Protein AF-A0A8X6LLR8-F1 (afdb_monomer_lite)

Structure (mmCIF, N/CA/C/O backbone):
data_AF-A0A8X6LLR8-F1
#
_entry.id   AF-A0A8X6LLR8-F1
#
loop_
_atom_site.group_PDB
_atom_site.id
_atom_site.type_symbol
_atom_site.label_atom_id
_atom_site.label_alt_id
_atom_site.label_comp_id
_atom_site.label_asym_id
_atom_site.label_entity_id
_atom_site.label_seq_id
_atom_site.pdbx_PDB_ins_code
_atom_site.Cartn_x
_atom_site.Cartn_y
_atom_site.Cartn_z
_atom_site.occupancy
_atom_site.B_iso_or_equiv
_atom_site.auth_seq_id
_atom_site.auth_comp_id
_atom_site.auth_asym_id
_atom_site.auth_atom_id
_atom_site.pdbx_PDB_model_num
ATOM 1 N N . MET A 1 1 ? 10.282 6.440 -17.861 1.00 87.25 1 MET A N 1
ATOM 2 C CA . MET A 1 1 ? 9.599 5.627 -16.831 1.00 87.25 1 MET A CA 1
ATOM 3 C C . MET A 1 1 ? 10.455 4.409 -16.537 1.00 87.25 1 MET A C 1
ATOM 5 O O . MET A 1 1 ? 10.925 3.785 -17.481 1.00 87.25 1 MET A O 1
ATOM 9 N N . ASP A 1 2 ? 10.723 4.128 -15.268 1.00 90.69 2 ASP A N 1
ATOM 10 C CA . ASP A 1 2 ? 11.492 2.970 -14.815 1.00 90.69 2 ASP A CA 1
ATOM 11 C C . ASP A 1 2 ? 10.568 1.746 -14.712 1.00 90.69 2 ASP A C 1
ATOM 13 O O . ASP A 1 2 ? 9.712 1.670 -13.826 1.00 90.69 2 ASP A O 1
ATOM 17 N N . LEU A 1 3 ? 10.737 0.823 -15.663 1.00 90.56 3 LEU A N 1
ATOM 18 C CA . LEU A 1 3 ? 10.016 -0.448 -15.789 1.00 90.56 3 LEU A CA 1
ATOM 19 C C . LEU A 1 3 ? 10.911 -1.637 -15.399 1.00 90.56 3 LEU A C 1
ATOM 21 O O . LEU A 1 3 ? 10.586 -2.791 -15.667 1.00 90.56 3 LEU A O 1
ATOM 25 N N . SER A 1 4 ? 12.045 -1.379 -14.746 1.00 89.94 4 SER A N 1
ATOM 26 C CA . SER A 1 4 ? 13.021 -2.420 -14.410 1.00 89.94 4 SER A CA 1
ATOM 27 C C . SER A 1 4 ? 12.564 -3.380 -13.304 1.00 89.94 4 SER A C 1
ATOM 29 O O . SER A 1 4 ? 13.248 -4.363 -13.035 1.00 89.94 4 SER A O 1
ATOM 31 N N . ASN A 1 5 ? 11.416 -3.108 -12.673 1.00 88.75 5 ASN A N 1
ATOM 32 C CA . ASN A 1 5 ? 10.768 -3.973 -11.682 1.00 88.75 5 ASN A CA 1
ATOM 33 C C . ASN A 1 5 ? 9.957 -5.128 -12.306 1.00 88.75 5 ASN A C 1
ATOM 35 O O . ASN A 1 5 ? 9.508 -6.015 -11.573 1.00 88.75 5 ASN A O 1
ATOM 39 N N . PHE A 1 6 ? 9.708 -5.107 -13.618 1.00 88.81 6 PHE A N 1
ATOM 40 C CA . PHE A 1 6 ? 9.056 -6.225 -14.298 1.00 88.81 6 PHE A CA 1
ATOM 41 C C . PHE A 1 6 ? 10.008 -7.430 -14.418 1.00 88.81 6 PHE A C 1
ATOM 43 O O . PHE A 1 6 ? 11.227 -7.250 -14.407 1.00 88.81 6 PHE A O 1
ATOM 50 N N . PRO A 1 7 ? 9.482 -8.663 -14.535 1.00 88.44 7 PRO A N 1
ATOM 51 C CA . PRO A 1 7 ? 10.289 -9.821 -14.908 1.00 88.44 7 PRO A CA 1
ATOM 52 C C . PRO A 1 7 ? 10.966 -9.580 -16.259 1.00 88.44 7 PRO A C 1
ATOM 54 O O . PRO A 1 7 ? 10.356 -8.992 -17.145 1.00 88.44 7 PRO A O 1
ATOM 57 N N . THR A 1 8 ? 12.194 -10.064 -16.445 1.00 88.25 8 THR A N 1
ATOM 58 C CA . THR A 1 8 ? 12.963 -9.866 -17.691 1.00 88.25 8 THR A CA 1
ATOM 59 C C . THR A 1 8 ? 12.299 -10.464 -18.931 1.00 88.25 8 THR A C 1
ATOM 61 O O . THR A 1 8 ? 12.619 -10.058 -20.040 1.00 88.25 8 THR A O 1
ATOM 64 N N . ASP A 1 9 ? 11.397 -11.424 -18.730 1.00 91.19 9 ASP A N 1
ATOM 65 C CA . ASP A 1 9 ? 10.612 -12.097 -19.772 1.00 91.19 9 ASP A CA 1
ATOM 66 C C . ASP A 1 9 ? 9.335 -11.322 -20.164 1.00 91.19 9 ASP A C 1
ATOM 68 O O . ASP A 1 9 ? 8.631 -11.674 -21.102 1.00 91.19 9 ASP A O 1
ATOM 72 N N . HIS A 1 10 ? 8.997 -10.253 -19.439 1.00 89.31 10 HIS A N 1
ATOM 73 C CA . HIS A 1 10 ? 7.784 -9.481 -19.689 1.00 89.31 10 HIS A CA 1
ATOM 74 C C . HIS A 1 10 ? 8.011 -8.444 -20.799 1.00 89.31 10 HIS A C 1
ATOM 76 O O . HIS A 1 10 ? 8.991 -7.707 -20.761 1.00 89.31 10 HIS A O 1
ATOM 82 N N . GLU A 1 11 ? 7.063 -8.291 -21.728 1.00 91.06 11 GLU A N 1
ATOM 83 C CA . GLU A 1 11 ? 7.163 -7.363 -22.874 1.00 91.06 11 GLU A CA 1
ATOM 84 C C . GLU A 1 11 ? 7.465 -5.909 -22.469 1.00 91.06 11 GLU A C 1
ATOM 86 O O . GLU A 1 11 ? 8.178 -5.182 -23.153 1.00 91.06 11 GLU A O 1
ATOM 91 N N . LEU A 1 12 ? 6.923 -5.483 -21.325 1.00 88.75 12 LEU A N 1
ATOM 92 C CA . LEU A 1 12 ? 7.123 -4.135 -20.779 1.00 88.75 12 LEU A CA 1
ATOM 93 C C . LEU A 1 12 ? 8.436 -3.960 -19.998 1.00 88.75 12 LEU A C 1
ATOM 95 O O . LEU A 1 12 ? 8.698 -2.864 -19.499 1.00 88.75 12 LEU A O 1
ATOM 99 N N . PHE A 1 13 ? 9.251 -5.004 -19.837 1.00 91.44 13 PHE A N 1
ATOM 100 C CA . PHE A 1 13 ? 10.524 -4.879 -19.139 1.00 91.44 13 PHE A CA 1
ATOM 101 C C . PHE A 1 13 ? 11.470 -3.962 -19.914 1.00 91.44 13 PHE A C 1
ATOM 103 O O . PHE A 1 13 ? 11.824 -4.206 -21.064 1.00 91.44 13 PHE A O 1
ATOM 110 N N . SER A 1 14 ? 11.922 -2.898 -19.253 1.00 90.56 14 SER A N 1
ATOM 111 C CA . SER A 1 14 ? 12.946 -2.009 -19.791 1.00 90.56 14 SER A CA 1
ATOM 112 C C . SER A 1 14 ? 13.846 -1.502 -18.675 1.00 90.56 14 SER A C 1
ATOM 114 O O . SER A 1 14 ? 13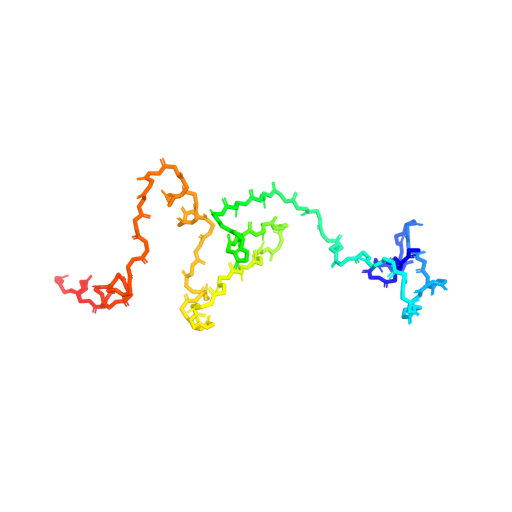.385 -0.952 -17.671 1.00 90.56 14 SER A O 1
ATOM 116 N N . SER A 1 15 ? 15.154 -1.663 -18.866 1.00 91.31 15 SER A N 1
ATOM 117 C CA . SER A 1 15 ? 16.195 -1.175 -17.957 1.00 91.31 15 SER A CA 1
ATOM 118 C C . SER A 1 15 ? 16.674 0.243 -18.287 1.00 91.31 15 SER A C 1
ATOM 120 O O . SER A 1 15 ? 17.465 0.800 -17.530 1.00 91.31 15 SER A O 1
ATOM 122 N N . GLN A 1 16 ? 16.171 0.856 -19.366 1.00 91.19 16 GLN A N 1
ATOM 123 C CA . GLN A 1 16 ? 16.666 2.128 -19.910 1.00 91.19 16 GLN A CA 1
ATOM 124 C C . GLN A 1 16 ? 16.654 3.284 -18.897 1.00 91.19 16 GLN A C 1
ATOM 126 O O . GLN A 1 16 ? 17.552 4.117 -18.902 1.00 91.19 16 GLN A O 1
ATOM 131 N N . ASN A 1 17 ? 15.646 3.337 -18.021 1.00 90.19 17 ASN A N 1
ATOM 132 C CA . ASN A 1 17 ? 15.478 4.408 -17.030 1.00 90.19 17 ASN A CA 1
ATOM 133 C C . ASN A 1 17 ? 15.746 3.949 -15.589 1.00 90.19 17 ASN A C 1
ATOM 135 O O . ASN A 1 17 ? 15.343 4.630 -14.643 1.00 90.19 17 ASN A O 1
ATOM 139 N N . LYS A 1 18 ? 16.377 2.785 -15.401 1.00 91.12 18 LYS A N 1
ATOM 140 C CA . LYS A 1 18 ? 16.615 2.207 -14.076 1.00 91.12 18 LYS A CA 1
ATOM 141 C C . LYS A 1 18 ? 17.466 3.152 -13.226 1.00 91.12 18 LYS A C 1
ATOM 143 O O . LYS A 1 18 ? 18.629 3.388 -13.534 1.00 91.12 18 LYS A O 1
ATOM 148 N N . GLY A 1 19 ? 16.890 3.672 -12.143 1.00 87.06 19 GLY A N 1
ATOM 149 C CA . GLY A 1 19 ? 17.597 4.563 -11.212 1.00 87.06 19 GLY A CA 1
ATOM 150 C C . GLY A 1 19 ? 17.880 5.976 -11.741 1.00 87.06 19 GLY A C 1
ATOM 151 O O . GLY A 1 19 ? 18.652 6.702 -11.118 1.00 87.06 19 GLY A O 1
ATOM 152 N N . VAL A 1 20 ? 17.259 6.388 -12.853 1.00 93.69 20 VAL A N 1
ATOM 153 C CA . VAL A 1 20 ? 17.363 7.766 -13.357 1.00 93.69 20 VAL A CA 1
ATOM 154 C C . VAL A 1 20 ? 16.593 8.709 -12.431 1.00 93.69 20 VAL A C 1
ATOM 156 O O . VAL A 1 20 ? 15.395 8.538 -12.195 1.00 93.69 20 VAL A O 1
ATOM 159 N N . LEU A 1 21 ? 17.279 9.724 -11.905 1.00 93.56 21 LEU A N 1
ATOM 160 C CA . LEU A 1 21 ? 16.672 10.713 -11.018 1.00 93.56 21 LEU A CA 1
ATOM 161 C C . LEU A 1 21 ? 15.563 11.491 -11.744 1.00 93.56 21 LEU A C 1
ATOM 163 O O . LEU A 1 21 ? 15.735 11.930 -12.877 1.00 93.56 21 LEU A O 1
ATOM 167 N N . GLY A 1 22 ? 14.420 11.669 -11.080 1.00 90.62 22 GLY A N 1
ATOM 168 C CA . GLY A 1 22 ? 13.260 12.369 -11.643 1.00 90.62 22 GLY A CA 1
ATOM 169 C C . GLY A 1 22 ? 12.389 11.516 -12.572 1.00 90.62 22 GLY A C 1
ATOM 170 O O . GLY A 1 22 ? 11.296 11.946 -12.935 1.00 90.62 22 GLY A O 1
ATOM 171 N N . ALA A 1 23 ? 12.806 10.293 -12.917 1.00 91.62 23 ALA A N 1
ATOM 172 C CA . ALA A 1 23 ? 11.961 9.365 -13.657 1.00 91.62 23 ALA A CA 1
ATOM 173 C C . ALA A 1 23 ? 10.902 8.724 -12.742 1.00 91.62 23 ALA A C 1
ATOM 175 O O . ALA A 1 23 ? 11.188 8.307 -11.619 1.00 91.62 23 ALA A O 1
ATOM 176 N N . LEU A 1 24 ? 9.668 8.595 -13.244 1.00 91.19 24 LEU A N 1
ATOM 177 C CA . LEU A 1 24 ? 8.617 7.832 -12.565 1.00 91.19 24 LEU A CA 1
ATOM 178 C C . LEU A 1 24 ? 8.974 6.349 -12.549 1.00 91.19 24 LEU A C 1
ATOM 180 O O . LEU A 1 24 ? 9.267 5.787 -13.607 1.00 91.19 24 LEU A O 1
ATOM 184 N N . LYS A 1 25 ? 8.889 5.721 -11.376 1.00 89.56 25 LYS A N 1
ATOM 185 C CA . LYS A 1 25 ? 9.119 4.290 -11.201 1.00 89.56 25 LYS A CA 1
ATOM 186 C C . LYS A 1 25 ? 7.816 3.522 -11.069 1.00 89.56 25 LYS A C 1
ATOM 188 O O . LYS A 1 25 ? 6.926 3.902 -10.307 1.00 89.56 25 LYS A O 1
ATOM 193 N N . TRP A 1 26 ? 7.720 2.421 -11.804 1.00 88.94 26 TRP A N 1
ATOM 194 C CA . TRP A 1 26 ? 6.618 1.485 -11.668 1.00 88.94 26 TRP A CA 1
ATOM 195 C C . TRP A 1 26 ? 6.852 0.572 -10.460 1.00 88.94 26 TRP A C 1
ATOM 197 O O . TRP A 1 26 ? 7.577 -0.419 -10.511 1.00 88.94 26 TRP A O 1
ATOM 207 N N . GLU A 1 27 ? 6.258 0.941 -9.328 1.00 84.50 27 GLU A N 1
ATOM 208 C CA . GLU A 1 27 ? 6.479 0.260 -8.046 1.00 84.50 27 GLU A CA 1
ATOM 209 C C . GLU A 1 27 ? 5.752 -1.085 -7.922 1.00 84.50 27 GLU A C 1
ATOM 211 O O . GLU A 1 27 ? 6.147 -1.917 -7.110 1.00 84.50 27 GLU A O 1
ATOM 216 N N . THR A 1 28 ? 4.681 -1.304 -8.689 1.00 82.94 28 THR A N 1
ATOM 217 C CA . THR A 1 28 ? 3.780 -2.441 -8.462 1.00 82.94 28 THR A CA 1
ATOM 218 C C . THR A 1 28 ? 3.804 -3.417 -9.629 1.00 82.94 28 THR A C 1
ATOM 220 O O . THR A 1 28 ? 3.080 -3.243 -10.600 1.00 82.94 28 THR A O 1
ATOM 223 N N . THR A 1 29 ? 4.599 -4.478 -9.526 1.00 81.25 29 THR A N 1
ATOM 224 C CA . THR A 1 29 ? 4.666 -5.516 -10.569 1.00 81.25 29 THR A CA 1
ATOM 225 C C . THR A 1 29 ? 3.392 -6.370 -10.632 1.00 81.25 29 THR A C 1
ATOM 227 O O . THR A 1 29 ? 3.002 -6.809 -11.709 1.00 81.25 29 THR A O 1
ATOM 230 N N . SER A 1 30 ? 2.710 -6.573 -9.500 1.00 85.00 30 SER A N 1
ATOM 231 C CA . SER A 1 30 ? 1.493 -7.393 -9.423 1.00 85.00 30 SER A CA 1
ATOM 232 C C . SER A 1 30 ? 0.215 -6.558 -9.599 1.00 85.00 30 SER A C 1
ATOM 234 O O . SER A 1 30 ? 0.105 -5.487 -9.000 1.00 85.00 30 SER A O 1
ATOM 236 N N . PRO A 1 31 ? -0.806 -7.050 -10.324 1.00 88.06 31 PRO A N 1
ATOM 237 C CA . PRO A 1 31 ? -2.090 -6.364 -10.428 1.00 88.06 31 PRO A CA 1
ATOM 238 C C . PRO A 1 31 ? -2.719 -6.073 -9.058 1.00 88.06 31 PRO A C 1
ATOM 240 O O . PRO A 1 31 ? -2.735 -6.924 -8.161 1.00 88.06 31 PRO A O 1
ATOM 243 N N . ILE A 1 32 ? -3.250 -4.859 -8.900 1.00 91.75 32 ILE A N 1
ATOM 244 C CA . ILE A 1 32 ? -4.004 -4.458 -7.708 1.00 91.75 32 ILE A CA 1
ATOM 245 C C . ILE A 1 32 ? -5.421 -5.007 -7.854 1.00 91.75 32 ILE A C 1
ATOM 247 O O . ILE A 1 32 ? -6.130 -4.643 -8.788 1.00 91.75 32 ILE A O 1
ATOM 251 N N . LYS A 1 33 ? -5.834 -5.872 -6.926 1.00 94.19 33 LYS A N 1
ATOM 252 C CA . LYS A 1 33 ? -7.194 -6.424 -6.882 1.00 94.19 33 LYS A CA 1
ATOM 253 C C . LYS A 1 33 ? -8.173 -5.454 -6.239 1.00 94.19 33 LYS A C 1
ATOM 255 O O . LYS A 1 33 ? -9.300 -5.316 -6.694 1.00 94.19 33 LYS A O 1
ATOM 260 N N . GLU A 1 34 ? -7.748 -4.810 -5.156 1.00 94.25 34 GLU A N 1
ATOM 261 C CA . GLU A 1 34 ? -8.621 -3.951 -4.366 1.00 94.25 34 GLU A CA 1
ATOM 262 C C . GLU A 1 34 ? -7.824 -2.846 -3.675 1.00 94.25 34 GLU A C 1
ATOM 264 O O . GLU A 1 34 ? -6.689 -3.048 -3.229 1.00 94.25 34 GLU A O 1
ATOM 269 N N . PHE A 1 35 ? -8.438 -1.671 -3.563 1.00 94.75 35 PHE A N 1
ATOM 270 C CA . PHE A 1 35 ? -7.886 -0.538 -2.838 1.00 94.75 35 PHE A CA 1
ATOM 271 C C . PHE A 1 35 ? -8.916 0.010 -1.854 1.00 94.75 35 PHE A C 1
ATOM 273 O O . PHE A 1 35 ? -9.997 0.437 -2.250 1.00 94.75 35 PHE A 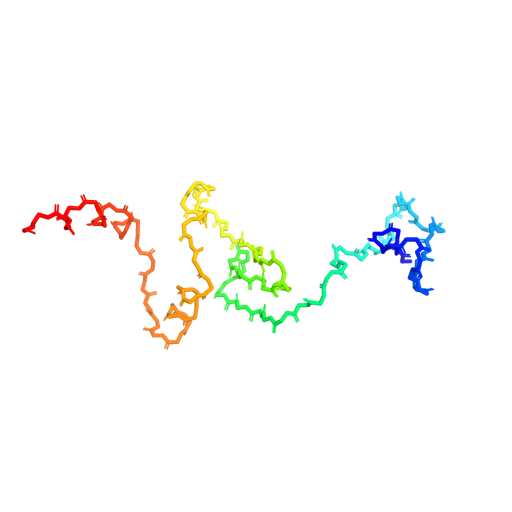O 1
ATOM 280 N N . ILE A 1 36 ? -8.562 0.015 -0.567 1.00 94.75 36 ILE A N 1
ATOM 281 C CA . ILE A 1 36 ? -9.427 0.484 0.517 1.00 94.75 36 ILE A CA 1
ATOM 282 C C . ILE A 1 36 ? -8.749 1.677 1.186 1.00 94.75 36 ILE A C 1
ATOM 284 O O . ILE A 1 36 ? -7.728 1.530 1.868 1.00 94.75 36 ILE A O 1
ATOM 288 N N . ALA A 1 37 ? -9.311 2.866 0.991 1.00 93.81 37 ALA A N 1
ATOM 289 C CA . ALA A 1 37 ? -8.783 4.113 1.528 1.00 93.81 37 ALA A CA 1
ATOM 290 C C . ALA A 1 37 ? -9.655 4.620 2.680 1.00 93.81 37 ALA A C 1
ATOM 292 O O . ALA A 1 37 ? -10.845 4.849 2.498 1.00 93.81 37 ALA A O 1
ATOM 293 N N . LEU A 1 38 ? -9.049 4.828 3.853 1.00 89.88 38 LEU A N 1
ATOM 294 C CA . LEU A 1 38 ? -9.737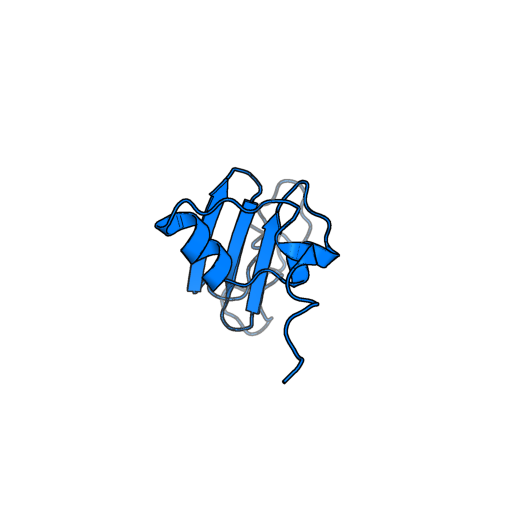 5.414 5.011 1.00 89.88 38 LEU A CA 1
ATOM 295 C C . LEU A 1 38 ? -9.403 6.900 5.165 1.00 89.88 38 LEU A C 1
ATOM 297 O O . LEU A 1 38 ? -10.276 7.736 5.365 1.00 89.88 38 LEU A O 1
ATOM 301 N N . LYS A 1 39 ? -8.110 7.237 5.092 1.00 89.81 39 LYS A N 1
ATOM 302 C CA . LYS A 1 39 ? -7.587 8.600 5.260 1.00 89.81 39 LYS A CA 1
ATOM 303 C C . LYS A 1 39 ? -6.260 8.748 4.518 1.00 89.81 39 LYS A C 1
ATOM 305 O O . LYS A 1 39 ? -5.575 7.766 4.228 1.00 89.81 39 LYS A O 1
ATOM 310 N N . CYS A 1 40 ? -5.825 9.986 4.286 1.00 91.56 40 CYS A N 1
ATOM 311 C CA . CYS A 1 40 ? -4.450 10.287 3.892 1.00 91.56 40 CYS A CA 1
ATOM 312 C C . CYS A 1 40 ? -3.435 9.505 4.747 1.00 91.56 40 CYS A C 1
ATOM 314 O O . CYS A 1 40 ? -3.375 9.666 5.968 1.00 91.56 40 CYS A O 1
ATOM 316 N N . LYS A 1 41 ? -2.601 8.687 4.089 1.00 88.56 41 LYS A N 1
ATOM 317 C CA . LYS A 1 41 ? -1.577 7.829 4.722 1.00 88.56 41 LYS A CA 1
ATOM 318 C C . LYS A 1 41 ? -2.155 6.710 5.614 1.00 88.56 41 LYS A C 1
ATOM 320 O O . LYS A 1 41 ? -1.432 6.177 6.460 1.00 88.56 41 LYS A O 1
ATOM 325 N N . MET A 1 42 ? -3.421 6.338 5.408 1.00 92.69 42 MET A N 1
ATOM 326 C CA . MET A 1 42 ? -4.073 5.173 6.008 1.00 92.69 42 MET A CA 1
ATOM 327 C C . MET A 1 42 ? -4.945 4.433 4.981 1.00 92.69 42 MET A C 1
ATOM 329 O O . MET A 1 42 ? -6.052 4.864 4.657 1.00 92.69 42 MET A O 1
ATOM 333 N N . TYR A 1 43 ? -4.427 3.326 4.457 1.00 94.88 43 TYR A N 1
ATOM 334 C CA . TYR A 1 43 ? -5.052 2.555 3.383 1.00 94.88 43 TYR A CA 1
ATOM 335 C C . TYR A 1 43 ? -4.523 1.118 3.328 1.00 94.88 43 TYR A C 1
ATOM 337 O O . TYR A 1 43 ? -3.450 0.811 3.862 1.00 94.88 43 TYR A O 1
ATOM 345 N N . CYS A 1 44 ? -5.259 0.256 2.635 1.00 95.06 44 CYS A N 1
ATOM 346 C CA . CYS A 1 44 ? -4.878 -1.113 2.318 1.00 95.06 44 CYS A CA 1
ATOM 347 C C . CYS A 1 44 ? -4.924 -1.324 0.798 1.00 95.06 44 CYS A C 1
ATOM 349 O O . CYS A 1 44 ? -5.934 -1.038 0.159 1.00 95.06 44 CYS A O 1
ATOM 351 N N . LEU A 1 45 ? -3.814 -1.790 0.227 1.00 94.50 45 LEU A N 1
ATOM 352 C CA . LEU A 1 45 ? -3.688 -2.206 -1.171 1.00 94.50 45 LEU A CA 1
ATOM 353 C C . LEU A 1 45 ? -3.619 -3.729 -1.205 1.00 94.50 45 LEU A C 1
ATOM 355 O O . LEU A 1 45 ? -2.698 -4.295 -0.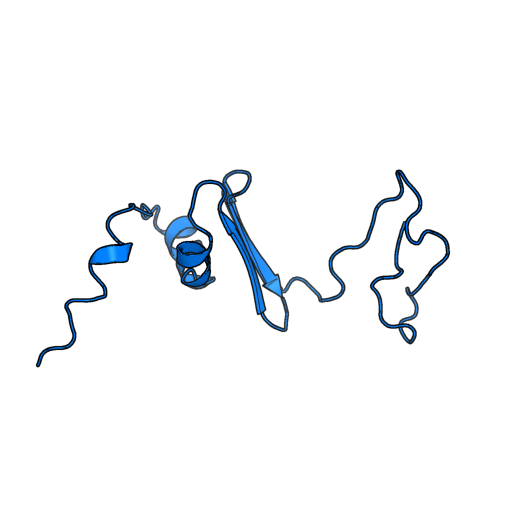617 1.00 94.50 45 LEU A O 1
ATOM 359 N N . VAL A 1 46 ? -4.567 -4.380 -1.867 1.00 94.56 46 VAL A N 1
ATOM 360 C CA . VAL A 1 46 ? -4.626 -5.840 -1.998 1.00 94.56 46 VAL A CA 1
ATOM 361 C C . VAL A 1 46 ? -4.127 -6.239 -3.384 1.00 94.56 46 VAL A C 1
ATOM 363 O O . VAL A 1 46 ? -4.570 -5.698 -4.396 1.00 94.56 46 VAL A O 1
ATOM 366 N N . TYR A 1 47 ? -3.214 -7.201 -3.421 1.00 92.50 47 TYR A N 1
ATOM 367 C CA . TYR A 1 47 ? -2.614 -7.783 -4.621 1.00 92.50 47 TYR A CA 1
ATOM 368 C C . TYR A 1 47 ? -3.031 -9.253 -4.760 1.00 92.50 47 TYR A C 1
ATOM 370 O O . TYR A 1 47 ? -3.770 -9.778 -3.925 1.00 92.50 47 TYR A O 1
ATOM 378 N N . CYS A 1 48 ? -2.540 -9.948 -5.791 1.00 87.81 48 CYS A N 1
ATOM 379 C CA . CYS A 1 48 ? -2.704 -11.402 -5.888 1.00 87.81 48 CYS A CA 1
ATOM 380 C C . CYS A 1 48 ? -2.145 -12.146 -4.671 1.00 87.81 48 CYS A C 1
ATOM 382 O O . CYS A 1 48 ? -2.856 -12.979 -4.114 1.00 87.81 48 CYS A O 1
ATOM 384 N N . ASP A 1 49 ? -0.942 -11.772 -4.230 1.00 86.81 49 ASP A N 1
ATOM 385 C CA . ASP A 1 49 ? -0.147 -12.560 -3.277 1.00 86.81 49 ASP A CA 1
ATOM 386 C C . ASP A 1 49 ? -0.036 -11.907 -1.891 1.00 86.81 49 ASP A C 1
ATOM 388 O O . ASP A 1 49 ? 0.869 -12.197 -1.110 1.00 86.81 49 ASP A O 1
ATOM 392 N N . GLY A 1 50 ? -0.942 -10.981 -1.565 1.00 89.00 50 GLY A N 1
ATOM 393 C CA . GLY A 1 50 ? -0.980 -10.359 -0.244 1.00 89.00 50 GLY A CA 1
ATOM 394 C C . GLY A 1 50 ? -1.549 -8.950 -0.241 1.00 89.00 50 GLY A C 1
ATOM 395 O O . GLY A 1 50 ? -2.253 -8.536 -1.157 1.00 89.00 50 GLY A O 1
ATOM 396 N N . ALA A 1 51 ? -1.240 -8.195 0.814 1.00 92.25 51 ALA A N 1
ATOM 397 C CA . ALA A 1 51 ? -1.717 -6.828 0.962 1.00 92.25 51 ALA A CA 1
ATOM 398 C C . ALA A 1 51 ? -0.670 -5.908 1.600 1.00 92.25 51 ALA A C 1
ATOM 400 O O . ALA A 1 51 ? -0.048 -6.241 2.613 1.00 92.25 51 ALA A O 1
ATOM 401 N N . LYS A 1 52 ? -0.527 -4.702 1.051 1.00 92.31 52 LYS A N 1
ATOM 402 C CA . LYS A 1 52 ? 0.268 -3.616 1.628 1.00 92.31 52 LYS A CA 1
ATOM 403 C C . LYS A 1 52 ? -0.631 -2.724 2.472 1.00 92.31 52 LYS A C 1
ATOM 405 O O . LYS A 1 52 ? -1.567 -2.097 1.981 1.00 92.31 52 LYS A O 1
ATOM 410 N N . LYS A 1 53 ? -0.317 -2.663 3.764 1.00 93.81 53 LYS A N 1
ATOM 411 C CA . LYS A 1 53 ? -1.076 -1.920 4.775 1.00 93.81 53 LYS A CA 1
ATOM 412 C C . LYS A 1 53 ? -0.281 -0.698 5.206 1.00 93.81 53 LYS A C 1
ATOM 414 O O . LYS A 1 53 ? 0.840 -0.824 5.696 1.00 93.81 53 LYS A O 1
ATOM 419 N N . THR A 1 54 ? -0.874 0.475 5.042 1.00 93.62 54 THR A N 1
ATOM 420 C CA . THR A 1 54 ? -0.296 1.748 5.471 1.00 93.62 54 THR A CA 1
ATOM 421 C C . THR A 1 54 ? -1.208 2.346 6.529 1.00 93.62 54 THR A C 1
ATOM 423 O O . THR A 1 54 ? -2.412 2.446 6.321 1.00 93.62 54 THR A O 1
ATOM 426 N N . ALA A 1 55 ? -0.650 2.726 7.675 1.00 93.19 55 ALA A N 1
ATOM 427 C CA . ALA A 1 55 ? -1.382 3.374 8.761 1.00 93.19 55 ALA A CA 1
ATOM 428 C C . ALA A 1 55 ? -0.422 4.278 9.544 1.00 93.19 55 ALA A C 1
ATOM 430 O O . ALA A 1 55 ? 0.175 3.875 10.546 1.00 93.19 55 ALA A O 1
ATOM 431 N N . LYS A 1 56 ? -0.203 5.500 9.047 1.00 89.69 56 LYS A N 1
ATOM 432 C CA . LYS A 1 56 ? 0.705 6.452 9.700 1.00 89.69 56 LYS A CA 1
ATOM 433 C C . LYS A 1 56 ? 0.203 6.784 11.111 1.00 89.69 56 LYS A C 1
ATOM 435 O O . LYS A 1 56 ? -0.957 7.132 11.289 1.00 89.69 56 LYS A O 1
ATOM 440 N N . GLY A 1 57 ? 1.103 6.714 12.093 1.00 87.19 57 GLY A N 1
ATOM 441 C CA . GLY A 1 57 ? 0.801 6.973 13.508 1.00 87.19 57 GLY A CA 1
ATOM 442 C C . GLY A 1 57 ? 0.457 5.721 14.324 1.00 87.19 57 GLY A C 1
ATOM 443 O O . GLY A 1 57 ? 0.385 5.805 15.547 1.00 87.19 57 GLY A O 1
ATOM 444 N N . VAL A 1 58 ? 0.309 4.559 13.681 1.00 88.88 58 VAL A N 1
ATOM 445 C CA . VAL A 1 58 ? 0.110 3.264 14.348 1.00 88.88 58 VAL A CA 1
ATOM 446 C C . VAL A 1 58 ? 1.436 2.501 14.386 1.00 88.88 58 VAL A C 1
ATOM 448 O O . VAL A 1 58 ? 2.217 2.544 13.430 1.00 88.88 58 VAL A O 1
ATOM 451 N N . LYS A 1 59 ? 1.723 1.797 15.489 1.00 90.38 59 LYS A N 1
ATOM 452 C CA . LYS A 1 59 ? 2.942 0.980 15.598 1.00 90.38 59 LYS A CA 1
ATOM 453 C C . LYS A 1 59 ? 2.910 -0.133 14.549 1.00 90.38 59 LYS A C 1
ATOM 455 O O . LYS A 1 59 ? 1.891 -0.803 14.401 1.00 90.38 59 LYS A O 1
ATOM 460 N N . LYS A 1 60 ? 4.036 -0.387 13.872 1.00 87.75 60 LYS A N 1
ATOM 461 C CA . LYS A 1 60 ? 4.133 -1.410 12.810 1.00 87.75 60 LYS A CA 1
ATOM 462 C C . LYS A 1 60 ? 3.603 -2.779 13.253 1.00 87.75 60 LYS A C 1
ATOM 464 O O . LYS A 1 60 ? 2.876 -3.417 12.500 1.00 87.75 60 LYS A O 1
ATOM 469 N N . GLU A 1 61 ? 3.883 -3.179 14.493 1.00 90.50 61 GLU A N 1
ATOM 470 C CA . GLU A 1 61 ? 3.421 -4.466 15.032 1.00 90.50 61 GLU A CA 1
ATOM 471 C C . GLU A 1 61 ? 1.903 -4.564 15.196 1.00 90.50 61 GLU A C 1
ATOM 473 O O . GLU A 1 61 ? 1.335 -5.645 15.066 1.00 90.50 61 GLU A O 1
ATOM 478 N N . GLN A 1 62 ? 1.224 -3.439 15.418 1.00 88.75 62 GLN A N 1
ATOM 479 C CA . GLN A 1 62 ? -0.236 -3.393 15.428 1.00 88.75 62 GLN A CA 1
ATOM 480 C C . GLN A 1 62 ? -0.788 -3.470 13.999 1.00 88.75 62 GLN A C 1
ATOM 482 O O . GLN A 1 62 ? -1.710 -4.240 13.742 1.00 88.75 62 GLN A O 1
ATOM 487 N N . VAL A 1 63 ? -0.167 -2.762 13.047 1.00 90.19 63 VAL A N 1
ATOM 488 C CA . VAL A 1 63 ? -0.572 -2.765 11.626 1.00 90.19 63 VAL A CA 1
ATOM 489 C C . VAL A 1 63 ? -0.477 -4.158 11.001 1.00 90.19 63 VAL A C 1
ATOM 491 O O . VAL A 1 63 ? -1.298 -4.514 10.154 1.00 90.19 63 VAL A O 1
ATOM 494 N N . LYS A 1 64 ? 0.481 -4.988 11.433 1.00 89.44 64 LYS A N 1
ATOM 495 C CA . LYS A 1 64 ? 0.584 -6.384 10.974 1.00 89.44 64 LYS A CA 1
ATOM 496 C C . LYS A 1 64 ? -0.698 -7.178 11.231 1.00 89.44 64 LYS A C 1
ATOM 498 O O . LYS A 1 64 ? -1.055 -7.990 10.382 1.00 89.44 64 LYS A O 1
ATOM 503 N N . ARG A 1 65 ? -1.409 -6.891 12.328 1.00 88.69 65 ARG A N 1
ATOM 504 C CA . ARG A 1 65 ? -2.660 -7.566 12.709 1.00 88.69 65 ARG A CA 1
ATOM 505 C C . ARG A 1 65 ? -3.884 -7.095 11.923 1.00 88.69 65 ARG A C 1
ATOM 507 O O . ARG A 1 65 ? -4.908 -7.763 11.966 1.00 88.69 65 ARG A O 1
ATOM 514 N N . PHE A 1 66 ? -3.805 -5.966 11.219 1.00 90.12 66 PHE A N 1
ATOM 515 C CA . PHE A 1 66 ? -4.919 -5.495 10.399 1.00 90.12 66 PHE A CA 1
ATOM 516 C C . PHE A 1 66 ? -5.151 -6.415 9.200 1.00 90.12 66 PHE A C 1
ATOM 518 O O . PHE A 1 66 ? -4.194 -6.858 8.561 1.00 90.12 66 PHE A O 1
ATOM 525 N N . THR A 1 67 ? -6.412 -6.656 8.865 1.00 91.56 67 THR A N 1
ATOM 526 C CA . THR A 1 67 ? -6.848 -7.430 7.695 1.00 91.56 67 THR A CA 1
ATOM 527 C C . THR A 1 67 ? -7.613 -6.528 6.735 1.00 91.56 67 THR A C 1
ATOM 529 O O . THR A 1 67 ? -8.119 -5.487 7.149 1.00 91.56 67 THR A O 1
ATOM 532 N N . ALA A 1 68 ? -7.706 -6.902 5.457 1.00 91.88 68 ALA A N 1
ATOM 533 C CA . ALA A 1 68 ? -8.487 -6.133 4.485 1.00 91.88 68 ALA A CA 1
ATOM 534 C C . ALA A 1 68 ? -9.950 -5.969 4.942 1.00 91.88 68 ALA A C 1
ATOM 536 O O . ALA A 1 68 ? -10.491 -4.869 4.868 1.00 91.88 68 ALA A O 1
ATOM 537 N N . ASP A 1 69 ? -10.542 -7.010 5.533 1.00 90.69 69 ASP A N 1
ATOM 538 C CA . ASP A 1 69 ? -11.919 -6.979 6.047 1.00 90.69 69 ASP A CA 1
ATOM 539 C C . ASP A 1 69 ? -12.112 -5.978 7.186 1.00 90.69 69 ASP A C 1
ATOM 541 O O . ASP A 1 69 ? -13.160 -5.339 7.277 1.00 90.69 69 ASP A O 1
ATOM 545 N N . LEU A 1 70 ? -11.090 -5.777 8.026 1.00 88.75 70 LEU A N 1
ATOM 546 C CA . LEU A 1 70 ? -11.121 -4.740 9.056 1.00 88.75 70 LEU A CA 1
ATOM 547 C C . LEU A 1 70 ? -11.206 -3.351 8.418 1.00 88.75 70 LEU A C 1
ATOM 549 O O . LEU A 1 70 ? -12.020 -2.535 8.840 1.00 88.75 70 LEU A O 1
ATOM 553 N N . TYR A 1 71 ? -10.404 -3.089 7.380 1.00 91.25 71 TYR A N 1
ATOM 554 C CA . TYR A 1 71 ? -10.469 -1.821 6.648 1.00 91.25 71 TYR A CA 1
ATOM 555 C C . TYR A 1 71 ? -11.849 -1.616 6.002 1.00 91.25 71 TYR A C 1
ATOM 557 O O . TYR A 1 71 ? -12.380 -0.511 6.081 1.00 91.25 71 TYR A O 1
ATOM 565 N N . LYS A 1 72 ? -12.458 -2.661 5.424 1.00 91.19 72 LYS A N 1
ATOM 566 C CA . LYS A 1 72 ? -13.824 -2.591 4.866 1.00 91.19 72 LYS A CA 1
ATOM 567 C C . LYS A 1 72 ? -14.860 -2.303 5.942 1.00 91.19 72 LYS A C 1
ATOM 569 O O . LYS A 1 72 ? -15.676 -1.408 5.780 1.00 91.19 72 LYS A O 1
ATOM 574 N N . SER A 1 73 ? -14.780 -3.010 7.065 1.00 89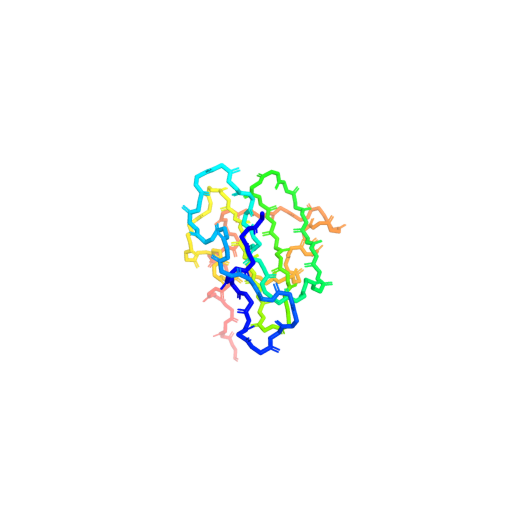.62 73 SER A N 1
ATOM 575 C CA . SER A 1 73 ? -15.697 -2.836 8.195 1.00 89.62 73 SER A CA 1
ATOM 576 C C . SER A 1 73 ? -15.646 -1.411 8.741 1.00 89.62 73 SER A C 1
ATOM 578 O O . SER A 1 73 ? -16.684 -0.812 8.996 1.00 89.62 73 SER A O 1
ATOM 580 N N . VAL A 1 74 ? -14.448 -0.837 8.873 1.00 89.44 74 VAL A N 1
ATOM 581 C CA . VAL A 1 74 ? -14.268 0.558 9.302 1.00 89.44 74 VAL A CA 1
ATOM 582 C C . VAL A 1 74 ? -14.837 1.534 8.274 1.00 89.44 74 VAL A C 1
ATOM 584 O O . VAL A 1 74 ? -15.518 2.483 8.655 1.00 89.44 74 VAL A O 1
ATOM 587 N N . LEU A 1 75 ? -14.590 1.295 6.983 1.00 89.19 75 LEU A N 1
ATOM 588 C CA . LEU A 1 75 ? -15.089 2.151 5.908 1.00 89.19 75 LEU A CA 1
ATOM 589 C C . LEU A 1 75 ? -16.623 2.139 5.826 1.00 89.19 75 LEU A C 1
ATOM 591 O O . LEU A 1 75 ? -17.233 3.195 5.697 1.00 89.19 75 LEU A O 1
ATOM 595 N N . SER A 1 76 ? -17.235 0.956 5.905 1.00 87.25 76 SER A N 1
ATOM 596 C CA . SER A 1 76 ? -18.678 0.765 5.729 1.00 87.25 76 SER A CA 1
ATOM 597 C C . SER A 1 76 ? -19.488 1.100 6.979 1.00 87.25 76 SER A C 1
ATOM 599 O O . SER A 1 76 ? -20.554 1.692 6.862 1.00 87.25 76 SER A O 1
ATOM 601 N N . ASN A 1 77 ? -18.994 0.744 8.168 1.00 74.50 77 ASN A N 1
ATOM 602 C CA . ASN A 1 77 ? -19.771 0.825 9.409 1.00 74.50 77 ASN A CA 1
ATOM 603 C C . ASN A 1 77 ? -19.369 2.004 10.311 1.00 74.50 77 ASN A C 1
ATOM 605 O O . ASN A 1 77 ? -19.826 2.065 11.448 1.00 74.50 77 ASN A O 1
ATOM 609 N N . GLN A 1 78 ? -18.481 2.900 9.852 1.00 65.25 78 GLN A N 1
ATOM 610 C CA . GLN A 1 78 ? -17.910 3.999 10.655 1.00 65.25 78 GLN A CA 1
ATOM 611 C C . GLN A 1 78 ? -17.373 3.546 12.027 1.00 65.25 78 GLN A C 1
ATOM 613 O O . GLN A 1 78 ? -17.395 4.294 13.004 1.00 65.25 78 GLN A O 1
ATOM 618 N N . LEU A 1 79 ? -16.880 2.307 12.112 1.00 67.31 79 LEU A N 1
ATOM 619 C CA . LEU A 1 79 ? -16.309 1.778 13.346 1.00 67.31 79 LEU A CA 1
ATOM 620 C C . LEU A 1 79 ? -15.031 2.547 13.700 1.00 67.31 79 LEU A C 1
ATOM 622 O O . LEU A 1 79 ? -14.170 2.779 12.849 1.00 67.31 79 LEU A O 1
ATOM 626 N N . PHE A 1 80 ? -14.886 2.913 14.971 1.00 64.81 80 PHE A N 1
ATOM 627 C CA . PHE A 1 80 ? -13.675 3.557 15.465 1.00 64.81 80 PHE A CA 1
ATOM 628 C C . PHE A 1 80 ? -12.600 2.504 15.743 1.00 64.81 80 PHE A C 1
ATOM 630 O O . PHE A 1 80 ? -12.848 1.511 16.414 1.00 64.81 80 PHE A O 1
ATOM 637 N N . LEU A 1 81 ? -11.387 2.725 15.230 1.00 63.00 81 LEU A N 1
ATOM 638 C CA . LEU A 1 81 ? -10.208 1.958 15.633 1.00 63.00 81 LEU A CA 1
ATOM 639 C C . LEU A 1 81 ? -9.640 2.598 16.904 1.00 63.00 81 LEU A C 1
ATOM 641 O O . LEU A 1 81 ? -8.756 3.458 16.820 1.00 63.00 81 LEU A O 1
ATOM 645 N N . GLU A 1 82 ? -10.148 2.230 18.079 1.00 58.44 82 GLU A N 1
ATOM 646 C CA . GLU A 1 82 ? -9.596 2.751 19.326 1.00 58.44 82 GLU A CA 1
ATOM 647 C C . GLU A 1 82 ? -8.316 2.007 19.728 1.00 58.44 82 GLU A C 1
ATOM 649 O O . GLU A 1 82 ? -8.120 0.816 19.482 1.00 58.44 82 GLU A O 1
ATOM 654 N N . LYS A 1 83 ? -7.408 2.711 20.419 1.00 50.97 83 LYS A N 1
ATOM 655 C CA . LYS A 1 83 ? -6.182 2.108 20.983 1.00 50.97 83 LYS A CA 1
ATOM 656 C C . LYS A 1 83 ? -6.475 0.939 21.942 1.00 50.97 83 LYS A C 1
ATOM 658 O O . LYS A 1 83 ? -5.567 0.143 22.184 1.00 50.97 83 LYS A O 1
ATOM 663 N N . LYS A 1 84 ? -7.696 0.853 22.486 1.00 46.62 84 LYS A N 1
ATOM 664 C CA . LYS A 1 84 ? -8.141 -0.167 23.447 1.00 46.62 84 LYS A CA 1
ATOM 665 C C . LYS A 1 84 ? -8.544 -1.497 22.797 1.00 46.62 84 LYS A C 1
ATOM 667 O O . LYS A 1 84 ? -8.274 -2.536 23.393 1.00 46.62 84 LYS A O 1
ATOM 672 N N . ASP A 1 85 ? -9.014 -1.499 21.547 1.00 50.50 85 ASP A N 1
ATOM 673 C CA . ASP A 1 85 ? -9.452 -2.720 20.835 1.00 50.50 85 ASP A CA 1
ATOM 674 C C . ASP A 1 85 ? -8.324 -3.738 20.577 1.00 50.50 85 ASP A C 1
ATOM 676 O O . ASP A 1 85 ? -8.552 -4.889 20.201 1.00 50.50 85 ASP A O 1
ATOM 680 N N . PHE A 1 86 ? -7.070 -3.339 20.802 1.00 48.81 86 PHE A N 1
ATOM 681 C CA . PHE A 1 86 ? -5.907 -4.222 20.718 1.00 48.81 86 PHE A CA 1
ATOM 682 C C . PHE A 1 86 ? -5.604 -5.004 22.003 1.00 48.81 86 PHE A C 1
ATOM 684 O O . PHE A 1 86 ? -4.802 -5.944 21.941 1.00 48.81 86 PHE A O 1
ATOM 691 N N . LEU A 1 87 ? -6.189 -4.623 23.144 1.00 37.72 87 LEU A N 1
ATOM 692 C CA . LEU A 1 87 ? -5.962 -5.261 24.446 1.00 37.72 87 LEU A CA 1
ATOM 693 C C . LEU A 1 87 ? -7.016 -6.326 24.783 1.00 37.72 87 LEU A C 1
ATOM 695 O O . LEU A 1 87 ? -6.674 -7.306 25.439 1.00 37.72 87 LEU A O 1
ATOM 699 N N . GLU A 1 88 ? -8.248 -6.212 24.285 1.00 39.56 88 GLU A N 1
ATOM 700 C CA . GLU A 1 88 ? -9.346 -7.075 24.758 1.00 39.56 88 GLU A CA 1
ATOM 701 C C . GLU A 1 88 ? -9.431 -8.448 24.075 1.00 39.56 88 GLU A C 1
ATOM 703 O O . GLU A 1 88 ? -9.981 -9.392 24.633 1.00 39.56 88 GLU A O 1
ATOM 708 N N . ARG A 1 89 ? -8.769 -8.652 22.929 1.00 34.50 89 ARG A N 1
ATOM 709 C CA . ARG A 1 89 ? -8.749 -9.963 22.245 1.00 34.50 89 ARG A CA 1
ATOM 710 C C . ARG A 1 89 ? -7.816 -11.016 22.868 1.00 34.50 89 ARG A C 1
ATOM 712 O O . ARG A 1 89 ? -7.571 -12.048 22.251 1.00 34.50 89 ARG A O 1
ATOM 719 N N . LYS A 1 90 ? -7.282 -10.772 24.071 1.00 36.72 90 LYS A N 1
ATOM 720 C CA . LYS A 1 90 ? -6.448 -11.733 24.819 1.00 36.72 90 LYS A CA 1
ATOM 721 C C . LYS A 1 90 ? -7.165 -12.427 25.988 1.00 36.72 90 LYS A C 1
ATOM 723 O O . LYS A 1 90 ? -6.544 -13.291 26.593 1.00 36.72 90 LYS A O 1
ATOM 728 N N . ILE A 1 91 ? -8.425 -12.094 26.301 1.00 36.72 91 ILE A N 1
ATOM 729 C CA . ILE A 1 91 ? -9.110 -12.569 27.529 1.00 36.72 91 ILE A CA 1
ATOM 730 C C . ILE A 1 91 ? -10.413 -13.336 27.220 1.00 36.72 91 ILE A C 1
ATOM 732 O O . ILE A 1 91 ? -11.347 -13.366 28.010 1.00 36.72 91 ILE A O 1
ATOM 736 N N . SER A 1 92 ? -10.516 -14.001 26.069 1.00 35.28 92 SER A N 1
ATOM 737 C CA . SER A 1 92 ? -11.682 -14.861 25.797 1.00 35.28 92 SER A CA 1
ATOM 738 C C . SER A 1 92 ? -11.285 -16.152 25.091 1.00 35.28 92 SER A C 1
ATOM 740 O O . SER A 1 92 ? -11.680 -16.408 23.961 1.00 35.28 92 SER A O 1
ATOM 742 N N . PHE A 1 93 ? -10.467 -16.952 25.772 1.00 40.12 93 PHE A N 1
ATOM 743 C CA . PHE A 1 93 ? -10.406 -18.404 25.596 1.00 40.12 93 PHE A CA 1
ATOM 744 C C . PHE A 1 93 ? -10.304 -19.033 26.988 1.00 40.12 93 PHE A C 1
ATOM 746 O O . PHE A 1 93 ? -9.248 -19.498 27.404 1.00 40.12 93 PHE A O 1
ATOM 753 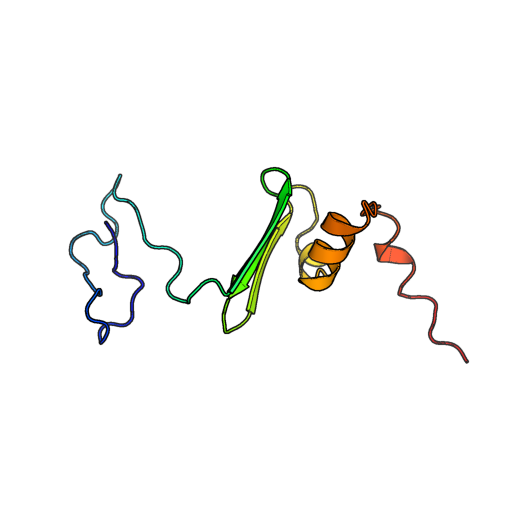N N . THR A 1 94 ? -11.421 -18.988 27.712 1.00 33.53 94 THR A N 1
ATOM 754 C CA . THR A 1 94 ? -11.699 -19.916 28.807 1.00 33.53 94 THR A CA 1
ATOM 755 C C . THR A 1 94 ? -13.183 -20.248 28.754 1.00 33.53 94 THR A C 1
ATOM 757 O O . THR A 1 94 ? -14.020 -19.430 29.130 1.00 33.53 94 THR A O 1
ATOM 760 N N . ASN A 1 95 ? -13.486 -21.410 28.188 1.00 33.47 95 ASN A N 1
ATOM 761 C CA . ASN A 1 95 ? -14.450 -22.372 28.709 1.00 33.47 95 ASN A CA 1
ATOM 762 C C . ASN A 1 95 ? -14.102 -23.737 28.122 1.00 33.47 95 ASN A C 1
ATOM 764 O O . ASN A 1 95 ? -13.865 -23.786 26.894 1.00 33.47 95 ASN A O 1
#

Sequence (95 aa):
MDLSNFPTDHELFSSQNKGVLGALKWETTSPIKEFIALKCKMYCLVYCDGAKKTAKGVKKEQVKRFTADLYKSVLSNQLFLEKKDFLERKISFTN

Organism: Trichonephila clavata (NCBI:txid2740835)

pLDDT: mean 81.93, std 17.97, range [33.47, 95.06]

Secondary structure (DSSP, 8-state):
-B-TTS-TTSTT---TTTT-TTPPB----SPEEEEEEEETTEEEEEETTEEEEEETTS-HHHHHT--HHHHHHHHHH-----TTTTTGGGS----

Radius of gyration: 18.36 Å; chains: 1; bounding box: 37×35×52 Å

Foldseek 3Di:
DQQCPEDPPDPSHDRPCPPPPPDDHDPDRFDFPDKQDDDVQAIWTAGPVGIDGGDPPDDPVVSVPDDPVNSVCCVPVVDDPDPCVVPPVPPPDDD